Protein AF-A0A7U7SUA3-F1 (afdb_monomer)

Solvent-accessible surface area (backbone atoms only — not comparable to full-atom values): 5894 Å² total; per-residue (Å²): 135,83,80,77,74,80,71,54,69,61,72,66,82,69,54,62,68,58,48,52,51,53,38,63,74,69,46,54,86,80,58,76,22,36,34,30,44,62,42,60,99,83,38,47,64,56,56,53,32,58,78,68,70,55,53,67,49,72,33,22,62,83,43,102,83,47,41,36,70,94,76,48,74,81,62,89,78,54,73,44,77,56,72,68,63,34,65,90,52,51,88,82,108

pLDDT: mean 85.25, std 14.62, range [34.34, 98.25]

InterPro domains:
  IPR002052 DNA methylase, N-6 adenine-specific, conserved site [PS00092] (81-87)

Secondary structure (DSSP, 8-state):
--------TT--PPPHHHHHHHHHHTTGGG-S-EEEET--TT-HHHHHHHHTT--EEEE-TTSTT---TTTPPPPTT--EE-----TTTGGG-

Structure (mmCIF, N/CA/C/O backbone):
data_AF-A0A7U7SUA3-F1
#
_entry.id   AF-A0A7U7SUA3-F1
#
loop_
_atom_site.group_PDB
_atom_site.id
_atom_site.type_symbol
_atom_site.label_atom_id
_atom_site.label_alt_id
_atom_site.label_comp_id
_atom_site.label_asym_id
_atom_site.label_entity_id
_atom_site.label_seq_id
_atom_site.pdbx_PDB_ins_code
_atom_site.Cartn_x
_atom_site.Cartn_y
_atom_site.Cartn_z
_atom_site.occupancy
_atom_site.B_iso_or_equiv
_atom_site.auth_seq_id
_atom_site.auth_comp_id
_atom_site.auth_asym_id
_atom_site.auth_atom_id
_atom_site.pdbx_PDB_model_num
ATOM 1 N N . MET A 1 1 ? 7.667 8.925 -37.193 1.00 34.34 1 MET A N 1
ATOM 2 C CA . MET A 1 1 ? 8.634 8.603 -36.127 1.00 34.34 1 MET A CA 1
ATOM 3 C C . MET A 1 1 ? 7.844 8.455 -34.839 1.00 34.34 1 MET A C 1
ATOM 5 O O . MET A 1 1 ? 7.457 9.462 -34.270 1.00 34.34 1 MET A O 1
ATOM 9 N N . TYR A 1 2 ? 7.477 7.230 -34.461 1.00 40.91 2 TYR A N 1
ATOM 10 C CA . TYR A 1 2 ? 6.854 6.986 -33.160 1.00 40.91 2 TYR A CA 1
ATOM 11 C C . TYR A 1 2 ? 7.981 6.920 -32.136 1.00 40.91 2 TYR A C 1
ATOM 13 O O . TYR A 1 2 ? 8.818 6.021 -32.207 1.00 40.91 2 TYR A O 1
ATOM 21 N N . GLU A 1 3 ? 8.044 7.893 -31.232 1.00 43.81 3 GLU A N 1
ATOM 22 C CA . GLU A 1 3 ? 8.903 7.786 -30.061 1.00 43.81 3 GLU A CA 1
ATOM 23 C C . GLU A 1 3 ? 8.434 6.579 -29.245 1.00 43.81 3 GLU A C 1
ATOM 25 O O . GLU A 1 3 ? 7.351 6.579 -28.658 1.00 43.81 3 GLU A O 1
ATOM 30 N N . LEU A 1 4 ? 9.250 5.526 -29.232 1.00 44.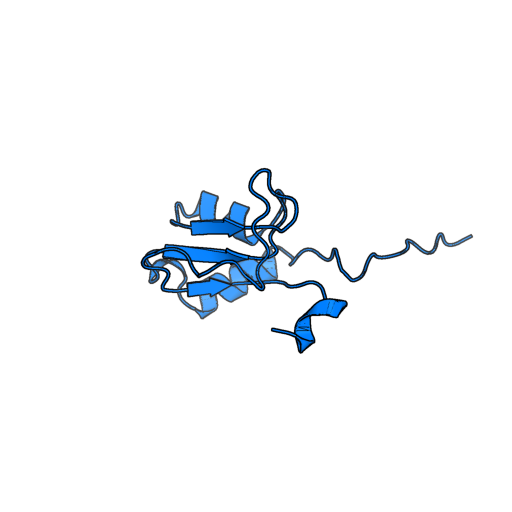19 4 LEU A N 1
ATOM 31 C CA . LEU A 1 4 ? 9.199 4.500 -28.202 1.00 44.19 4 LEU A CA 1
ATOM 32 C C . LEU A 1 4 ? 9.480 5.209 -26.877 1.00 44.19 4 LEU A C 1
ATOM 34 O O . LEU A 1 4 ? 10.638 5.360 -26.485 1.00 44.19 4 LEU A O 1
ATOM 38 N N . ARG A 1 5 ? 8.431 5.676 -26.188 1.00 48.06 5 ARG A N 1
ATOM 39 C CA . ARG A 1 5 ? 8.537 5.970 -24.760 1.00 48.06 5 ARG A CA 1
ATOM 40 C C . ARG A 1 5 ? 9.062 4.686 -24.135 1.00 48.06 5 ARG A C 1
ATOM 42 O O . ARG A 1 5 ? 8.365 3.674 -24.148 1.00 48.06 5 ARG A O 1
ATOM 49 N N . LYS A 1 6 ? 10.309 4.704 -23.661 1.00 45.94 6 LYS A N 1
ATOM 50 C CA . LYS A 1 6 ? 10.808 3.679 -22.748 1.00 45.94 6 LYS A CA 1
ATOM 51 C C . LYS A 1 6 ? 9.903 3.755 -21.526 1.00 45.94 6 LYS A C 1
ATOM 53 O O . LYS A 1 6 ? 10.096 4.610 -20.672 1.00 45.94 6 LYS A O 1
ATOM 58 N N . THR A 1 7 ? 8.853 2.946 -21.503 1.00 59.22 7 THR A N 1
ATOM 59 C CA . THR A 1 7 ? 8.080 2.709 -20.296 1.00 59.22 7 THR A CA 1
ATOM 60 C C . THR A 1 7 ? 9.019 1.986 -19.354 1.00 59.22 7 THR A C 1
ATOM 62 O O . THR A 1 7 ? 9.390 0.836 -19.600 1.00 59.22 7 THR A O 1
ATOM 65 N N . ASP A 1 8 ? 9.477 2.702 -18.333 1.00 70.94 8 ASP A N 1
ATOM 66 C CA . ASP A 1 8 ? 10.145 2.079 -17.208 1.00 70.94 8 ASP A CA 1
ATOM 67 C C . ASP A 1 8 ? 9.132 1.134 -16.561 1.00 70.94 8 ASP A C 1
ATOM 69 O O . ASP A 1 8 ? 8.113 1.563 -16.019 1.00 70.94 8 ASP A O 1
ATOM 73 N N . LYS A 1 9 ? 9.356 -0.169 -16.737 1.00 69.62 9 LYS A N 1
ATOM 74 C CA . LYS A 1 9 ? 8.448 -1.202 -16.235 1.00 69.62 9 LYS A CA 1
ATOM 75 C C . LYS A 1 9 ? 8.418 -1.195 -14.712 1.00 69.62 9 LYS A C 1
ATOM 77 O O . LYS A 1 9 ? 7.420 -1.590 -14.132 1.00 69.62 9 LYS A O 1
ATOM 82 N N . ASP A 1 10 ? 9.464 -0.693 -14.077 1.00 73.12 10 ASP A N 1
ATOM 83 C CA . ASP A 1 10 ? 9.579 -0.682 -12.628 1.00 73.12 10 ASP A CA 1
ATOM 84 C C . ASP A 1 10 ? 8.964 0.581 -12.004 1.00 73.12 10 ASP A C 1
ATOM 86 O O . ASP A 1 10 ? 8.873 0.684 -10.784 1.00 73.12 10 ASP A O 1
ATOM 90 N N . HIS A 1 11 ? 8.450 1.502 -12.833 1.00 73.06 11 HIS A N 1
ATOM 91 C CA . HIS A 1 11 ? 7.772 2.727 -12.412 1.00 73.06 11 HIS A CA 1
ATOM 92 C C . HIS A 1 11 ? 6.391 2.874 -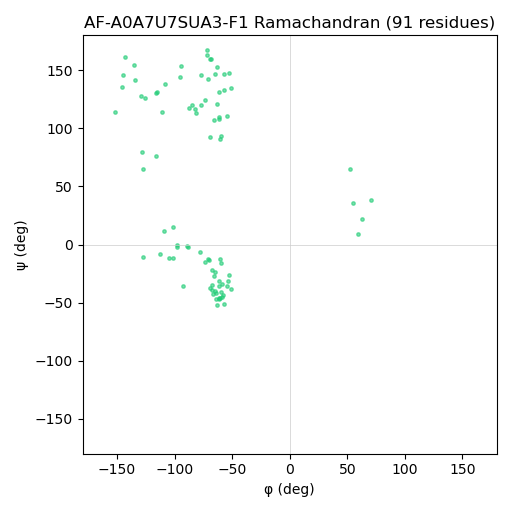13.078 1.00 73.06 11 HIS A C 1
ATOM 94 O O . HIS A 1 11 ? 6.132 3.783 -13.876 1.00 73.06 11 HIS A O 1
ATOM 100 N N . VAL A 1 12 ? 5.483 1.948 -12.753 1.00 80.75 12 VAL A N 1
ATOM 101 C CA . VAL A 1 12 ? 4.099 1.936 -13.252 1.00 80.75 12 VAL A CA 1
ATOM 102 C C . VAL A 1 12 ? 3.134 2.241 -12.112 1.00 80.75 12 VAL A C 1
ATOM 104 O O . VAL A 1 12 ? 2.983 1.442 -11.195 1.00 80.75 12 VAL A O 1
ATOM 107 N N . ALA A 1 13 ? 2.450 3.383 -12.176 1.00 84.69 13 ALA A N 1
ATOM 108 C CA . ALA A 1 13 ? 1.446 3.759 -11.184 1.00 84.69 13 ALA A CA 1
ATOM 109 C C . ALA A 1 13 ? 0.174 2.898 -11.297 1.00 84.69 13 ALA A C 1
ATOM 111 O O . ALA A 1 13 ? -0.298 2.601 -12.397 1.00 84.69 13 ALA A O 1
ATOM 112 N N . THR A 1 14 ? -0.427 2.553 -10.156 1.00 88.94 14 THR A N 1
ATOM 113 C CA . THR A 1 14 ? -1.753 1.921 -10.106 1.00 88.94 14 THR A CA 1
ATOM 114 C C . THR A 1 14 ? -2.831 2.960 -10.436 1.00 88.94 14 THR A C 1
ATOM 116 O O . THR A 1 14 ? -2.873 3.986 -9.760 1.00 88.94 14 THR A O 1
ATOM 119 N N . PRO A 1 15 ? -3.705 2.748 -11.441 1.00 91.62 15 PRO A N 1
ATOM 120 C CA . PRO A 1 15 ? -4.759 3.704 -11.791 1.00 91.62 15 PRO A CA 1
ATOM 121 C C . PRO A 1 15 ? -5.790 3.923 -10.673 1.00 91.62 15 PRO A C 1
ATOM 123 O O . PRO A 1 15 ? -6.075 3.017 -9.894 1.00 91.62 15 PRO A O 1
ATOM 126 N N . ARG A 1 16 ? -6.414 5.111 -10.637 1.00 94.06 16 ARG A N 1
ATOM 127 C CA . ARG A 1 16 ? -7.305 5.536 -9.538 1.00 94.06 16 ARG A CA 1
ATOM 128 C C . ARG A 1 16 ? -8.493 4.598 -9.344 1.00 94.06 16 ARG A C 1
ATOM 130 O O . ARG A 1 16 ? -8.769 4.211 -8.217 1.00 94.06 16 ARG A O 1
ATOM 137 N N . TYR A 1 17 ? -9.144 4.213 -10.439 1.00 96.56 17 TYR A N 1
ATOM 138 C CA . TYR A 1 17 ? -10.297 3.315 -10.393 1.00 96.56 17 TYR A CA 1
ATOM 139 C C . TYR A 1 17 ? -9.928 1.942 -9.808 1.00 96.56 17 TYR A C 1
ATOM 141 O O . TYR A 1 17 ? -10.695 1.393 -9.036 1.00 96.56 17 TYR A O 1
ATOM 149 N N . VAL A 1 18 ? -8.716 1.432 -10.077 1.00 95.75 18 VAL A N 1
ATOM 150 C CA . VAL A 1 18 ? -8.238 0.165 -9.495 1.00 95.75 18 VAL A CA 1
ATOM 151 C C . VAL A 1 18 ? -8.043 0.299 -7.986 1.00 95.75 18 VAL A C 1
ATOM 153 O O . VAL A 1 18 ? -8.419 -0.599 -7.242 1.00 95.75 18 VAL A O 1
ATOM 156 N N . VAL A 1 19 ? -7.473 1.416 -7.521 1.00 95.50 19 VAL A N 1
ATOM 157 C CA . VAL A 1 19 ? -7.320 1.685 -6.080 1.00 95.50 19 VAL A CA 1
ATOM 158 C C . VAL A 1 19 ? -8.684 1.742 -5.391 1.00 95.50 19 VAL A C 1
ATOM 160 O O . VAL A 1 19 ? -8.862 1.134 -4.339 1.00 95.50 19 VAL A O 1
ATOM 163 N N . GLU A 1 20 ? -9.648 2.448 -5.986 1.00 97.06 20 GLU A N 1
ATOM 164 C CA . GLU A 1 20 ? -11.008 2.562 -5.449 1.00 97.06 20 GLU A CA 1
ATOM 165 C C . GLU A 1 20 ? -11.734 1.212 -5.425 1.00 97.06 20 GLU A C 1
ATOM 167 O O . GLU A 1 20 ? -12.344 0.879 -4.407 1.00 97.06 20 GLU A O 1
ATOM 172 N N . ASP A 1 21 ? -11.598 0.407 -6.482 1.00 98.25 21 ASP A N 1
ATOM 173 C CA . ASP A 1 21 ? -12.145 -0.950 -6.543 1.00 98.25 21 ASP A CA 1
ATOM 174 C C . ASP A 1 21 ? -11.532 -1.843 -5.457 1.00 98.25 21 ASP A C 1
ATOM 176 O O . ASP A 1 21 ? -12.264 -2.507 -4.724 1.00 98.25 21 ASP A O 1
ATOM 180 N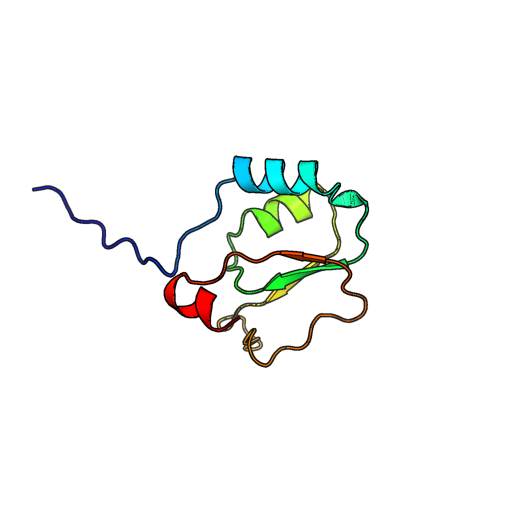 N . ILE A 1 22 ? -10.200 -1.830 -5.294 1.00 97.50 22 ILE A N 1
ATOM 181 C CA . ILE A 1 22 ? -9.515 -2.583 -4.231 1.00 97.50 22 ILE A CA 1
ATOM 182 C C . ILE A 1 22 ? -10.055 -2.165 -2.863 1.00 97.50 22 ILE A C 1
ATOM 184 O O . ILE A 1 22 ? -10.462 -3.029 -2.092 1.00 97.50 22 ILE A O 1
ATOM 188 N N . TYR A 1 23 ? -10.092 -0.861 -2.571 1.00 97.56 23 TYR A N 1
ATOM 189 C CA . TYR A 1 23 ? -10.549 -0.337 -1.280 1.00 97.56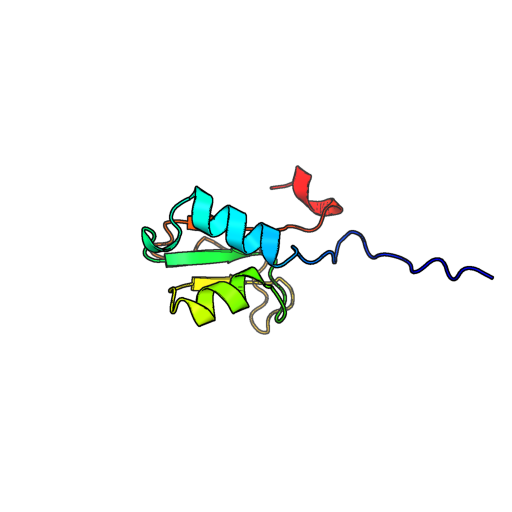 23 TYR A CA 1
ATOM 190 C C . TYR A 1 23 ? -11.993 -0.734 -0.976 1.00 97.56 23 TYR A C 1
ATOM 192 O O . TYR A 1 23 ? -12.300 -1.106 0.156 1.00 97.56 23 TYR A O 1
ATOM 200 N N . SER A 1 24 ? -12.862 -0.692 -1.987 1.00 97.75 24 SER A N 1
ATOM 201 C CA . SER A 1 24 ? -14.253 -1.116 -1.851 1.00 97.75 24 SER A CA 1
ATOM 202 C C . SER A 1 24 ? -14.388 -2.622 -1.627 1.00 97.75 24 SER A C 1
ATOM 204 O O . SER A 1 24 ? -15.258 -3.035 -0.867 1.00 97.75 24 SER A O 1
ATOM 206 N N . LEU A 1 25 ? -13.577 -3.447 -2.297 1.00 98.19 25 LEU A N 1
ATOM 207 C CA . LEU A 1 25 ? -13.663 -4.908 -2.208 1.00 98.19 25 LEU A CA 1
ATOM 208 C C . LEU A 1 25 ? -13.275 -5.441 -0.830 1.00 98.19 25 LEU A C 1
ATOM 210 O O . LEU A 1 25 ? -13.833 -6.443 -0.388 1.00 98.19 25 LEU A O 1
ATOM 214 N N . ILE A 1 26 ? -12.306 -4.797 -0.182 1.00 97.25 26 ILE A N 1
ATOM 215 C CA . ILE A 1 26 ? -11.780 -5.248 1.110 1.00 97.25 26 ILE A CA 1
ATOM 216 C C . ILE A 1 26 ? -12.382 -4.512 2.304 1.00 97.25 26 ILE A C 1
ATOM 218 O O . ILE A 1 26 ? -11.992 -4.810 3.426 1.00 97.25 26 ILE A O 1
ATOM 222 N N . ASP A 1 27 ? -13.289 -3.560 2.071 1.00 97.50 27 ASP A N 1
ATOM 223 C CA . ASP A 1 27 ? -13.797 -2.651 3.102 1.00 97.50 27 ASP A CA 1
ATOM 224 C C . ASP A 1 27 ? -12.648 -1.950 3.850 1.00 97.50 27 ASP A C 1
ATOM 226 O O . ASP A 1 27 ? -12.397 -2.189 5.029 1.00 97.50 27 ASP A O 1
ATOM 230 N N . ILE A 1 28 ? -11.879 -1.120 3.134 1.00 97.69 28 ILE A N 1
ATOM 231 C CA . ILE A 1 28 ? -10.616 -0.540 3.628 1.00 97.69 28 ILE A CA 1
ATOM 232 C C . ILE A 1 28 ? -10.739 0.188 4.980 1.00 97.69 28 ILE A C 1
ATOM 234 O O . ILE A 1 28 ? -9.792 0.192 5.763 1.00 97.69 28 ILE A O 1
ATOM 238 N N . GLU A 1 29 ? -11.894 0.790 5.273 1.00 96.94 29 GLU A N 1
ATOM 239 C CA . GLU A 1 29 ? -12.142 1.539 6.513 1.00 96.94 29 GLU A CA 1
ATOM 240 C C . GLU A 1 29 ? -12.249 0.616 7.742 1.00 96.94 29 GLU A C 1
ATOM 242 O O . GLU A 1 29 ? -12.182 1.090 8.876 1.00 96.94 29 GLU A O 1
ATOM 247 N N . SER A 1 30 ? -12.372 -0.701 7.531 1.00 97.38 30 SER A N 1
ATOM 248 C CA . SER A 1 30 ? -12.372 -1.711 8.595 1.00 97.38 30 SER A CA 1
ATOM 249 C C . SER A 1 30 ? -10.986 -1.954 9.213 1.00 97.38 30 SER A C 1
ATOM 251 O O . SER A 1 30 ? -10.894 -2.525 10.303 1.00 97.38 30 SER A O 1
ATOM 253 N N . PHE A 1 31 ? -9.915 -1.495 8.556 1.00 96.94 31 PHE A N 1
ATOM 254 C CA . PHE A 1 31 ? -8.529 -1.627 9.008 1.00 96.94 31 PHE A CA 1
ATOM 255 C C . PHE A 1 31 ? -8.048 -0.385 9.775 1.00 96.94 31 PHE A C 1
ATOM 257 O O . PHE A 1 31 ? -8.388 0.754 9.458 1.00 96.94 31 PHE A O 1
ATOM 264 N N . ILE A 1 32 ? -7.220 -0.601 10.794 1.00 93.00 32 ILE A N 1
ATOM 265 C CA . ILE A 1 32 ? -6.786 0.405 11.769 1.00 93.00 32 ILE A CA 1
ATOM 266 C C . ILE A 1 32 ? -5.472 1.072 11.350 1.00 93.00 32 ILE A C 1
ATOM 268 O O . ILE A 1 32 ? -5.260 2.253 11.646 1.00 93.00 32 ILE A O 1
ATOM 272 N N . SER A 1 33 ? -4.547 0.337 10.725 1.00 94.25 33 SER A N 1
ATOM 273 C CA . SER A 1 33 ? -3.233 0.866 10.356 1.00 94.25 33 SER A CA 1
ATOM 274 C C . SER A 1 33 ? -2.660 0.170 9.129 1.00 94.25 33 SER A C 1
ATOM 276 O O . SER A 1 33 ? -2.247 -0.987 9.169 1.00 94.25 33 SER A O 1
ATOM 278 N N . LEU A 1 34 ? -2.524 0.937 8.054 1.00 95.75 34 LEU A N 1
ATOM 279 C CA . LEU A 1 34 ? -2.094 0.433 6.758 1.00 95.75 34 LEU A CA 1
ATOM 280 C C . LEU A 1 34 ? -0.580 0.583 6.555 1.00 95.75 34 LEU A C 1
ATOM 282 O O . LEU A 1 34 ? 0.050 1.517 7.067 1.00 95.75 34 LEU A O 1
ATOM 286 N N . TRP A 1 35 ? -0.005 -0.276 5.720 1.00 95.12 35 TRP A N 1
ATOM 287 C CA . TRP A 1 35 ? 1.354 -0.127 5.212 1.00 95.12 35 TRP A CA 1
ATOM 288 C C . TRP A 1 35 ? 1.391 -0.164 3.686 1.00 95.12 35 TRP A C 1
ATOM 290 O O . TRP A 1 35 ? 0.915 -1.103 3.050 1.00 95.12 35 TRP A O 1
ATOM 300 N N . PHE A 1 36 ? 1.988 0.875 3.107 1.00 93.75 36 PHE A N 1
ATOM 301 C CA . PHE A 1 36 ? 2.122 1.090 1.672 1.00 93.75 36 PHE A CA 1
ATOM 302 C C . PHE A 1 36 ? 3.604 1.072 1.262 1.00 93.75 36 PHE A C 1
ATOM 30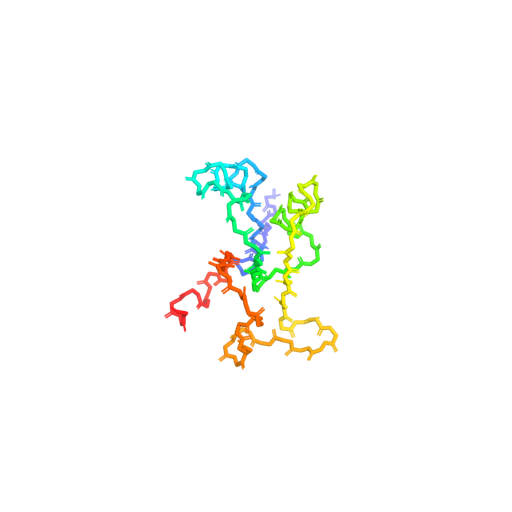4 O O . PHE A 1 36 ? 4.188 2.140 1.036 1.00 93.75 36 PHE A O 1
ATOM 311 N N . PRO A 1 37 ? 4.253 -0.103 1.170 1.00 91.69 37 PRO A N 1
ATOM 312 C CA . PRO A 1 37 ? 5.627 -0.189 0.688 1.00 91.69 37 PRO A CA 1
ATOM 313 C C . PRO A 1 37 ? 5.713 0.058 -0.823 1.00 91.69 37 PRO A C 1
ATOM 315 O O . PRO A 1 37 ? 4.704 0.000 -1.529 1.00 91.69 37 PRO A O 1
ATOM 318 N N . PHE A 1 38 ? 6.925 0.342 -1.312 1.00 87.06 38 PHE A N 1
ATOM 319 C CA . PHE A 1 38 ? 7.229 0.670 -2.717 1.00 87.06 38 PHE A CA 1
ATOM 320 C C . PHE A 1 38 ? 6.504 1.905 -3.266 1.00 87.06 38 PHE A C 1
ATOM 322 O O . PHE A 1 38 ? 6.565 2.183 -4.460 1.00 87.06 38 PHE A O 1
ATOM 329 N N . ASN A 1 39 ? 5.818 2.674 -2.420 1.00 74.12 39 ASN A N 1
ATOM 330 C CA . ASN A 1 39 ? 5.049 3.818 -2.881 1.00 74.12 39 ASN A CA 1
ATOM 331 C C . ASN A 1 39 ? 5.917 5.069 -2.952 1.00 74.12 39 ASN A C 1
ATOM 333 O O . ASN A 1 39 ? 6.396 5.569 -1.935 1.00 74.12 39 ASN A O 1
ATOM 337 N N . HIS A 1 40 ? 6.070 5.595 -4.164 1.00 69.69 40 HIS A N 1
ATOM 338 C CA . HIS A 1 40 ? 6.612 6.926 -4.385 1.00 69.69 40 HIS A CA 1
ATOM 339 C C . HIS A 1 40 ? 5.588 8.007 -3.961 1.00 69.69 40 HIS A C 1
ATOM 341 O O . HIS A 1 40 ? 4.416 7.723 -3.678 1.00 69.69 40 HIS A O 1
ATOM 347 N N . TYR A 1 41 ? 6.035 9.263 -3.863 1.00 57.59 41 TYR A N 1
ATOM 348 C CA . TYR A 1 41 ? 5.268 10.407 -3.351 1.00 57.59 41 TYR A CA 1
ATOM 349 C C . TYR A 1 41 ? 3.889 10.618 -4.007 1.00 57.59 41 TYR A C 1
ATOM 351 O O . TYR A 1 41 ? 2.997 11.139 -3.339 1.00 57.59 41 TYR A O 1
ATOM 359 N N . ASP A 1 42 ? 3.701 10.176 -5.249 1.00 62.84 42 ASP A N 1
ATOM 360 C CA . ASP A 1 42 ? 2.537 10.371 -6.122 1.00 62.84 42 ASP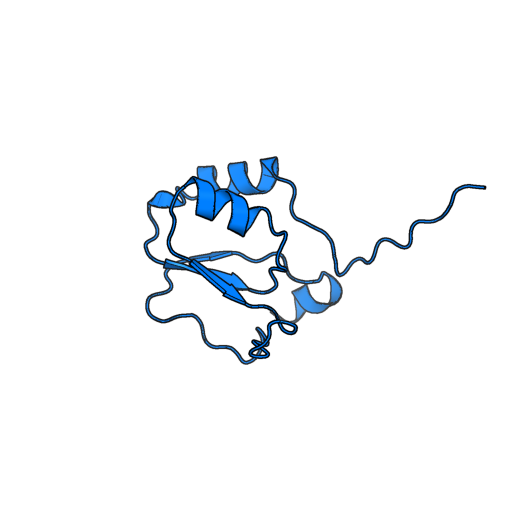 A CA 1
ATOM 361 C C . ASP A 1 42 ? 1.589 9.158 -6.213 1.00 62.84 42 ASP A C 1
ATOM 363 O O . ASP A 1 4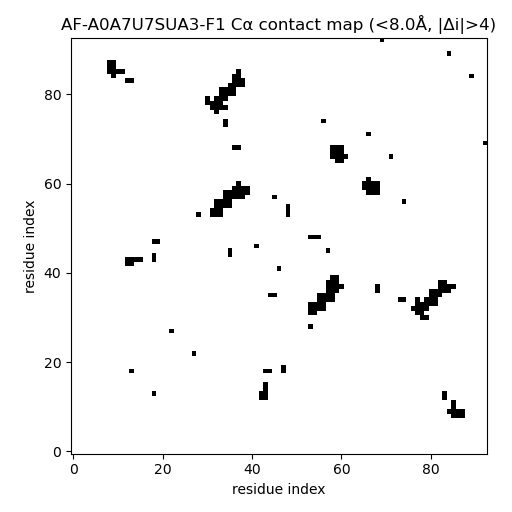2 ? 0.719 9.095 -7.083 1.00 62.84 42 ASP A O 1
ATOM 367 N N . SER A 1 43 ? 1.710 8.196 -5.297 1.00 80.69 43 SER A N 1
ATOM 368 C CA . SER A 1 43 ? 0.811 7.043 -5.265 1.00 80.69 43 SER A CA 1
ATOM 369 C C . SER A 1 43 ? -0.660 7.406 -5.035 1.00 80.69 43 SER A C 1
ATOM 371 O O . SER A 1 43 ? -1.021 8.074 -4.061 1.00 80.69 43 SER A O 1
ATOM 373 N N . LEU A 1 44 ? -1.534 6.841 -5.872 1.00 92.31 44 LEU A N 1
ATOM 374 C CA . LEU A 1 44 ? -2.984 6.940 -5.716 1.00 92.31 44 LEU A CA 1
ATOM 375 C C . LEU A 1 44 ? -3.511 6.190 -4.481 1.00 92.31 44 LEU A C 1
ATOM 377 O O . LEU A 1 44 ? -4.567 6.567 -3.978 1.00 92.31 44 LEU A O 1
ATOM 381 N N . PHE A 1 45 ? -2.772 5.207 -3.944 1.00 93.25 45 PHE A N 1
ATOM 382 C CA . PHE A 1 45 ? -3.105 4.579 -2.657 1.00 93.25 45 PHE A CA 1
ATOM 383 C C . PHE A 1 45 ? -3.018 5.588 -1.509 1.00 93.25 45 PHE A C 1
ATOM 385 O O . PHE A 1 45 ? -3.957 5.708 -0.721 1.00 93.25 45 PHE A O 1
ATOM 392 N N . LYS A 1 46 ? -1.933 6.375 -1.460 1.00 93.00 46 LYS A N 1
ATOM 393 C CA . LYS A 1 46 ? -1.750 7.435 -0.457 1.00 93.00 46 LYS A CA 1
ATOM 394 C C . LYS A 1 46 ? -2.815 8.514 -0.595 1.00 93.00 46 LYS A C 1
ATOM 396 O O . LYS A 1 46 ? -3.515 8.794 0.367 1.00 93.00 46 LYS A O 1
ATOM 401 N N . LEU A 1 47 ? -2.990 9.047 -1.807 1.00 93.38 47 LEU A N 1
ATOM 402 C CA . LEU A 1 47 ? -3.953 10.120 -2.062 1.00 93.38 47 LEU A CA 1
ATOM 403 C C . LEU A 1 47 ? -5.377 9.709 -1.677 1.00 93.38 47 LEU A C 1
ATOM 405 O O . LEU A 1 47 ? -6.086 10.473 -1.028 1.00 93.38 47 LEU A O 1
ATOM 409 N N . ARG A 1 48 ? -5.792 8.483 -2.022 1.00 95.62 48 ARG A N 1
ATOM 410 C CA . ARG A 1 48 ? -7.113 7.989 -1.631 1.00 95.62 48 ARG A CA 1
ATOM 411 C C . ARG A 1 48 ? -7.220 7.748 -0.123 1.00 95.62 48 ARG A C 1
ATOM 413 O O . ARG A 1 48 ? -8.272 8.011 0.448 1.00 95.62 48 ARG A O 1
ATOM 420 N N . ALA A 1 49 ? -6.161 7.259 0.521 1.00 95.00 49 ALA A N 1
ATOM 421 C CA . ALA A 1 49 ? -6.130 7.084 1.971 1.00 95.00 49 ALA A CA 1
ATOM 422 C C . ALA A 1 49 ? -6.208 8.425 2.720 1.00 95.00 49 ALA A C 1
ATOM 424 O O . ALA A 1 49 ? -6.943 8.518 3.700 1.00 95.00 49 ALA A O 1
ATOM 425 N N . ASP A 1 50 ? -5.528 9.464 2.226 1.00 95.12 50 ASP A N 1
ATOM 426 C CA . ASP A 1 50 ? -5.600 10.826 2.764 1.00 95.12 50 ASP A CA 1
ATOM 427 C C . ASP A 1 50 ? -7.032 11.385 2.663 1.00 95.12 50 ASP A C 1
ATOM 429 O O . ASP A 1 50 ? -7.562 11.903 3.643 1.00 95.12 50 ASP A O 1
ATOM 433 N N . GLU A 1 51 ? -7.702 11.228 1.512 1.00 96.62 51 GLU A N 1
ATOM 434 C CA . GLU A 1 51 ? -9.104 11.646 1.317 1.00 96.62 51 GLU A CA 1
ATOM 435 C C . GLU A 1 51 ? -10.082 10.969 2.291 1.00 96.62 51 GLU A C 1
ATOM 437 O O . GLU A 1 51 ? -11.081 11.569 2.690 1.00 96.62 51 GLU A O 1
ATOM 442 N N . LEU A 1 52 ? -9.799 9.718 2.657 1.00 96.62 52 LEU A N 1
ATOM 443 C CA . LEU A 1 52 ? -10.588 8.919 3.595 1.00 96.62 52 LEU A CA 1
ATOM 444 C C . LEU A 1 52 ? -10.136 9.090 5.057 1.00 96.62 52 LEU A C 1
ATOM 446 O O . LEU A 1 52 ? -10.742 8.514 5.954 1.00 96.62 52 LEU A O 1
ATOM 450 N N . ASN A 1 53 ? -9.102 9.897 5.319 1.00 96.81 53 ASN A N 1
ATOM 451 C CA . ASN A 1 53 ? -8.479 10.071 6.637 1.00 96.81 53 ASN A CA 1
ATOM 452 C C . ASN A 1 53 ? -8.006 8.750 7.279 1.00 96.81 53 ASN A C 1
ATOM 454 O O . ASN A 1 53 ? -8.071 8.579 8.499 1.00 96.81 53 ASN A O 1
ATOM 458 N N . LEU A 1 54 ? -7.518 7.812 6.465 1.00 95.69 54 LEU A N 1
ATOM 459 C CA . LEU A 1 54 ? -6.998 6.531 6.939 1.00 95.69 54 LEU A CA 1
ATOM 460 C C . LEU A 1 54 ? -5.602 6.696 7.542 1.00 95.69 54 LEU A C 1
ATOM 462 O O . LEU A 1 54 ? -4.776 7.477 7.068 1.00 95.69 54 LEU A O 1
ATOM 466 N N . LYS A 1 55 ? -5.301 5.900 8.567 1.00 95.56 55 LYS A N 1
ATOM 467 C CA . LYS A 1 55 ? -3.967 5.858 9.164 1.00 95.56 55 LYS A CA 1
ATOM 468 C C . LYS A 1 55 ? -3.080 4.896 8.382 1.00 95.56 55 LYS A C 1
ATOM 470 O O . LYS A 1 55 ? -3.351 3.701 8.336 1.00 95.56 55 LYS A O 1
ATOM 475 N N . TYR A 1 56 ? -1.984 5.397 7.821 1.00 93.62 56 TYR A N 1
ATOM 476 C CA . TYR A 1 56 ? -1.029 4.567 7.092 1.00 93.62 56 TYR A CA 1
ATOM 477 C C . TYR A 1 56 ? 0.422 5.005 7.301 1.00 93.62 56 TYR A C 1
ATOM 479 O O . TYR A 1 56 ? 0.704 6.142 7.683 1.00 93.62 56 TYR A O 1
ATOM 487 N N . LYS A 1 57 ? 1.358 4.099 7.007 1.00 92.06 57 LYS A N 1
ATOM 488 C CA . LYS A 1 57 ? 2.774 4.414 6.776 1.00 92.06 57 LYS A CA 1
ATOM 489 C C . LYS A 1 57 ? 3.119 4.062 5.331 1.00 92.06 57 LYS A C 1
ATOM 491 O O . LYS A 1 57 ? 2.807 2.967 4.880 1.00 92.06 57 LYS A O 1
ATOM 496 N N . ALA A 1 58 ? 3.754 4.974 4.603 1.00 90.75 58 ALA A N 1
ATOM 497 C CA . ALA A 1 58 ? 4.298 4.704 3.273 1.00 90.75 58 ALA A CA 1
ATOM 498 C C . ALA A 1 58 ? 5.826 4.661 3.352 1.00 90.75 58 ALA A C 1
ATOM 500 O O . ALA A 1 58 ? 6.417 5.478 4.057 1.00 90.75 58 ALA A O 1
ATOM 501 N N . THR A 1 59 ? 6.448 3.706 2.664 1.00 89.38 59 THR A N 1
ATOM 502 C CA . THR A 1 59 ? 7.907 3.513 2.676 1.00 89.38 59 THR A CA 1
ATOM 503 C C . THR A 1 59 ? 8.432 3.291 1.265 1.00 89.38 59 THR A C 1
ATOM 505 O O . THR A 1 59 ? 7.803 2.586 0.470 1.00 89.38 59 THR A O 1
ATOM 508 N N . HIS A 1 60 ? 9.599 3.857 0.966 1.00 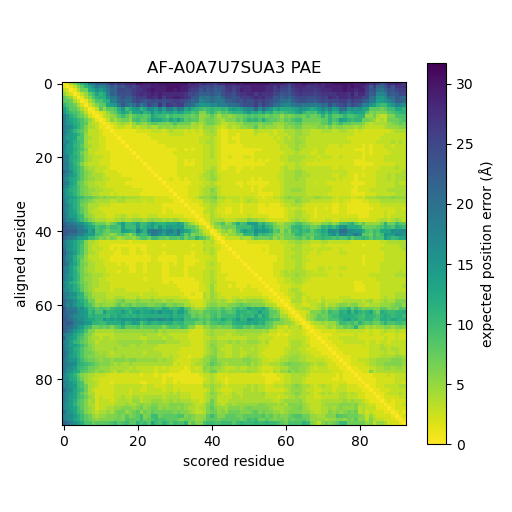84.44 60 HIS A N 1
ATOM 509 C CA . HIS A 1 60 ? 10.279 3.683 -0.314 1.00 84.44 60 HIS A CA 1
ATOM 510 C C . HIS A 1 60 ? 11.793 3.648 -0.104 1.00 84.44 60 HIS A C 1
ATOM 512 O O . HIS A 1 60 ? 12.318 4.427 0.680 1.00 84.44 60 HIS A O 1
ATOM 518 N N . ILE A 1 61 ? 12.528 2.860 -0.892 1.00 79.88 61 ILE A N 1
ATOM 519 C CA . ILE A 1 61 ? 14.002 2.782 -0.800 1.00 79.88 61 ILE A CA 1
ATOM 520 C C . ILE A 1 61 ? 14.719 4.128 -1.052 1.00 79.88 61 ILE A C 1
ATOM 522 O O . ILE A 1 61 ? 15.888 4.290 -0.723 1.00 79.88 61 ILE A O 1
ATOM 526 N N . PHE A 1 62 ? 14.009 5.103 -1.626 1.00 75.19 62 PHE A N 1
ATOM 527 C CA . PHE A 1 62 ? 14.506 6.453 -1.924 1.00 75.19 62 PHE A CA 1
ATOM 528 C C . PHE A 1 62 ? 13.878 7.520 -1.019 1.00 75.19 62 PHE A C 1
ATOM 530 O O . PHE A 1 62 ? 13.985 8.706 -1.319 1.00 75.19 62 PHE A O 1
ATOM 537 N N . ASP A 1 63 ? 13.179 7.122 0.047 1.00 70.06 63 ASP A N 1
ATOM 538 C CA . ASP A 1 63 ? 12.802 8.078 1.083 1.00 70.06 63 ASP A CA 1
ATOM 539 C C . ASP A 1 63 ? 14.042 8.539 1.870 1.00 70.06 63 ASP A C 1
ATOM 541 O O . ASP A 1 63 ? 15.082 7.879 1.862 1.00 70.06 63 ASP A O 1
ATOM 545 N N . ASP A 1 64 ? 13.947 9.689 2.545 1.00 68.00 64 ASP A N 1
ATOM 546 C CA . ASP A 1 64 ? 15.077 10.309 3.262 1.00 68.00 64 ASP A CA 1
ATOM 547 C C . ASP A 1 64 ? 15.662 9.416 4.379 1.00 68.00 64 ASP A C 1
ATOM 549 O O . ASP A 1 64 ? 16.728 9.706 4.922 1.00 68.00 64 ASP A O 1
ATOM 553 N N . VAL A 1 65 ? 14.956 8.339 4.742 1.00 72.81 65 VAL A N 1
ATOM 554 C CA . VAL A 1 65 ? 15.313 7.396 5.808 1.00 72.81 65 VAL A CA 1
ATOM 555 C C . VAL A 1 65 ? 15.852 6.071 5.237 1.00 72.81 65 VAL A C 1
ATOM 557 O O . VAL A 1 65 ? 16.435 5.284 5.978 1.00 72.81 65 VAL A O 1
ATOM 560 N N . GLY A 1 66 ? 15.720 5.838 3.926 1.00 73.19 66 GLY A N 1
ATOM 561 C CA . GLY A 1 66 ? 16.201 4.651 3.223 1.00 73.19 66 GLY A CA 1
ATOM 562 C C . GLY A 1 66 ? 15.419 3.374 3.539 1.00 73.19 66 GLY A C 1
ATOM 563 O O . GLY A 1 66 ? 16.035 2.318 3.676 1.00 73.19 66 GLY A O 1
ATOM 564 N N . ASN A 1 67 ? 14.090 3.440 3.690 1.00 82.31 67 ASN A N 1
ATOM 565 C CA . ASN A 1 67 ? 13.286 2.250 4.001 1.00 82.31 67 ASN A CA 1
ATOM 566 C C . ASN A 1 67 ? 13.241 1.270 2.808 1.00 82.31 67 ASN A C 1
ATOM 568 O O . ASN A 1 67 ? 12.373 1.354 1.934 1.00 82.31 67 ASN A O 1
ATOM 572 N N . ASP A 1 68 ? 14.161 0.308 2.789 1.00 88.31 68 ASP A N 1
ATOM 573 C CA . ASP A 1 68 ? 14.141 -0.834 1.874 1.00 88.31 68 ASP A CA 1
ATOM 574 C C . ASP A 1 68 ? 13.118 -1.876 2.348 1.00 88.31 68 ASP A C 1
ATOM 576 O O . ASP A 1 68 ? 13.254 -2.427 3.441 1.00 88.31 68 ASP A O 1
ATOM 580 N N . PHE A 1 69 ? 12.110 -2.176 1.522 1.00 90.62 69 PHE A N 1
ATOM 581 C CA . PHE A 1 69 ? 11.068 -3.160 1.831 1.00 90.62 69 PHE A CA 1
ATOM 582 C C . PHE A 1 69 ? 11.631 -4.514 2.278 1.00 90.62 69 PHE A C 1
ATOM 584 O O . PHE A 1 69 ? 11.087 -5.115 3.197 1.00 90.62 69 PHE A O 1
ATOM 591 N N . PHE A 1 70 ? 12.732 -4.982 1.680 1.00 89.06 70 PHE A N 1
ATOM 592 C CA . PHE A 1 70 ? 13.274 -6.313 1.972 1.00 89.06 70 PHE A CA 1
ATOM 593 C C . PHE A 1 70 ? 13.901 -6.433 3.368 1.00 89.06 70 PHE A C 1
ATOM 595 O O . PHE A 1 70 ? 14.187 -7.540 3.819 1.00 89.06 70 PHE A O 1
ATOM 602 N N . THR A 1 71 ? 14.141 -5.308 4.044 1.00 91.25 71 THR A N 1
ATOM 603 C CA . THR A 1 71 ? 14.739 -5.267 5.389 1.00 91.25 71 THR A CA 1
ATOM 604 C C . THR A 1 71 ? 13.918 -4.455 6.389 1.00 91.25 71 THR A C 1
ATOM 606 O O . THR A 1 71 ? 14.176 -4.509 7.590 1.00 91.25 71 THR A O 1
ATOM 609 N N . THR A 1 72 ? 12.921 -3.710 5.911 1.00 90.25 72 THR A N 1
ATOM 610 C CA . THR A 1 72 ? 12.030 -2.902 6.738 1.00 90.25 72 THR A CA 1
ATOM 611 C C . THR A 1 72 ? 10.934 -3.785 7.311 1.00 90.25 72 THR A C 1
ATOM 613 O O . THR A 1 72 ? 10.092 -4.300 6.580 1.00 90.25 72 THR A O 1
ATOM 616 N N . GLU A 1 73 ? 10.912 -3.908 8.634 1.00 90.88 73 GLU A N 1
ATOM 617 C CA . GLU A 1 73 ? 9.809 -4.559 9.337 1.00 90.88 73 GLU A CA 1
ATOM 618 C C . GLU A 1 73 ? 8.498 -3.767 9.171 1.00 90.88 73 GLU A C 1
ATOM 620 O O . GLU A 1 73 ? 8.523 -2.524 9.143 1.00 90.88 73 GLU A O 1
ATOM 625 N N . PRO A 1 74 ? 7.338 -4.452 9.116 1.00 91.12 74 PRO A N 1
ATOM 626 C CA . PRO A 1 74 ? 6.044 -3.791 9.089 1.00 91.12 74 PRO A CA 1
ATOM 627 C C . PRO A 1 74 ? 5.880 -2.785 10.244 1.00 91.12 74 PRO A C 1
ATOM 629 O O . PRO A 1 74 ? 6.388 -3.000 11.350 1.00 91.12 74 PRO A O 1
ATOM 632 N N . PRO A 1 75 ? 5.136 -1.683 10.037 1.00 91.06 75 PRO A N 1
ATOM 633 C CA . PRO A 1 75 ? 4.836 -0.735 11.102 1.00 91.06 75 PRO A CA 1
ATOM 634 C C . PRO A 1 75 ? 4.137 -1.425 12.283 1.00 91.06 75 PRO A C 1
ATOM 636 O O . PRO A 1 75 ? 3.335 -2.341 12.102 1.00 91.06 75 PRO A O 1
ATOM 639 N N . LEU A 1 76 ? 4.389 -0.949 13.506 1.00 89.94 76 LEU A N 1
ATOM 640 C CA . LEU A 1 76 ? 3.723 -1.481 14.696 1.00 89.94 76 LEU A CA 1
ATOM 641 C C . LEU A 1 76 ? 2.194 -1.371 14.560 1.00 89.94 76 LEU A C 1
ATOM 643 O O . LEU A 1 76 ? 1.678 -0.297 14.248 1.00 89.94 76 LEU A O 1
ATOM 647 N N . ASN A 1 77 ? 1.487 -2.463 14.867 1.00 90.25 77 ASN A N 1
ATOM 648 C CA . ASN A 1 77 ? 0.031 -2.604 14.733 1.00 90.25 77 ASN A CA 1
ATOM 649 C C . ASN A 1 77 ? -0.495 -2.493 13.291 1.00 90.25 77 ASN A C 1
ATOM 651 O O . ASN A 1 77 ? -1.667 -2.182 13.109 1.00 90.25 77 ASN A O 1
ATOM 655 N N . CYS A 1 78 ? 0.350 -2.730 12.283 1.00 94.38 78 CYS A N 1
ATOM 656 C CA . CYS A 1 78 ? -0.091 -2.859 10.899 1.00 94.38 78 CYS A CA 1
ATOM 657 C C . CYS A 1 78 ? -1.013 -4.074 10.744 1.00 94.38 78 CYS A C 1
ATOM 659 O O . CYS A 1 78 ? -0.595 -5.201 11.012 1.00 94.38 78 CYS A O 1
ATOM 661 N N . ASP A 1 79 ? -2.241 -3.847 10.289 1.00 96.06 79 ASP A N 1
ATOM 662 C CA . ASP A 1 79 ? -3.248 -4.887 10.054 1.00 96.06 79 ASP A CA 1
ATOM 663 C C . ASP A 1 79 ? -3.588 -5.076 8.570 1.00 96.06 79 ASP A C 1
ATOM 665 O O . ASP A 1 79 ? -4.221 -6.070 8.210 1.00 96.06 79 ASP A O 1
ATOM 669 N N . LEU A 1 80 ? -3.082 -4.198 7.696 1.00 96.56 80 LEU A N 1
ATOM 670 C CA . LEU A 1 80 ? -3.141 -4.371 6.249 1.00 96.56 80 LEU A CA 1
ATOM 671 C C . LEU A 1 80 ? -1.903 -3.818 5.539 1.00 96.56 80 LEU A C 1
ATOM 673 O O . LEU A 1 80 ? -1.487 -2.685 5.770 1.00 96.56 80 LEU A O 1
ATOM 677 N N . MET A 1 81 ? -1.373 -4.588 4.590 1.00 95.19 81 MET A N 1
ATOM 678 C CA . MET A 1 81 ? -0.345 -4.138 3.652 1.00 95.19 81 MET A CA 1
ATOM 679 C C . MET A 1 81 ? -0.898 -4.150 2.223 1.00 95.19 81 MET A C 1
ATOM 681 O O . MET A 1 81 ? -1.458 -5.156 1.791 1.00 95.19 81 MET A O 1
ATOM 685 N N . ILE A 1 82 ? -0.702 -3.057 1.479 1.00 93.81 82 ILE A N 1
ATOM 686 C CA . ILE A 1 82 ? -1.034 -2.969 0.049 1.00 93.81 82 ILE A CA 1
ATOM 687 C C . ILE A 1 82 ? 0.178 -2.437 -0.708 1.00 93.81 82 ILE A C 1
ATOM 689 O O . ILE A 1 82 ? 0.717 -1.383 -0.370 1.00 93.81 82 ILE A O 1
ATOM 693 N N . SER A 1 83 ? 0.597 -3.146 -1.753 1.00 90.25 83 SER A N 1
ATOM 694 C CA . SER A 1 83 ? 1.761 -2.781 -2.553 1.00 90.25 83 SER A CA 1
ATOM 695 C C . SER A 1 83 ? 1.496 -2.893 -4.051 1.00 90.25 83 SER A C 1
ATOM 697 O O . SER A 1 83 ? 0.648 -3.659 -4.507 1.00 90.25 83 SER A O 1
ATOM 699 N N . ASN A 1 84 ? 2.260 -2.117 -4.813 1.00 87.75 84 ASN A N 1
ATOM 700 C CA . ASN A 1 84 ? 2.439 -2.282 -6.249 1.00 87.75 84 ASN A CA 1
ATOM 701 C C . ASN A 1 84 ? 3.954 -2.302 -6.505 1.00 87.75 84 ASN A C 1
ATOM 703 O O . ASN A 1 84 ? 4.535 -1.248 -6.771 1.00 87.75 84 ASN A O 1
ATOM 707 N N . PRO A 1 85 ? 4.619 -3.448 -6.273 1.00 88.69 85 PRO A N 1
ATOM 708 C CA . PRO A 1 85 ? 6.069 -3.526 -6.353 1.00 88.69 85 PRO A CA 1
ATOM 709 C C . PRO A 1 85 ? 6.555 -3.365 -7.801 1.00 88.69 85 PRO A C 1
ATOM 711 O O . PRO A 1 85 ? 5.797 -3.637 -8.737 1.00 88.69 85 PRO A O 1
ATOM 714 N N . PRO A 1 86 ? 7.830 -2.993 -8.009 1.00 86.06 86 PRO A N 1
ATOM 715 C CA . PRO A 1 86 ? 8.465 -3.073 -9.320 1.00 86.06 86 PRO A CA 1
ATOM 716 C C . PRO A 1 86 ? 8.277 -4.465 -9.936 1.00 86.06 86 PRO A C 1
ATOM 718 O O . PRO A 1 86 ? 8.485 -5.476 -9.258 1.00 86.06 86 PRO A O 1
ATOM 721 N N . PHE A 1 87 ? 7.914 -4.545 -11.220 1.00 85.50 87 PHE A N 1
ATOM 722 C CA . PHE A 1 87 ? 7.668 -5.842 -11.864 1.00 85.50 87 PHE A CA 1
ATOM 723 C C . PHE A 1 87 ? 8.915 -6.734 -11.873 1.00 85.50 87 PHE A C 1
ATOM 725 O O . PHE A 1 87 ? 8.786 -7.957 -11.811 1.00 85.50 87 PHE A O 1
ATOM 732 N N . SER A 1 88 ? 10.115 -6.150 -11.937 1.00 86.69 88 SER A N 1
ATOM 733 C CA . SER A 1 88 ? 11.375 -6.898 -11.839 1.00 86.69 88 SER A CA 1
ATOM 734 C C . SER A 1 88 ? 11.595 -7.556 -10.470 1.00 86.69 88 SER A C 1
ATOM 736 O O . SER A 1 88 ? 12.228 -8.609 -10.392 1.00 86.69 88 SER A O 1
ATOM 738 N N . GLU A 1 89 ? 11.020 -6.989 -9.410 1.00 85.19 89 GLU A N 1
ATOM 739 C CA . GLU A 1 89 ? 11.214 -7.404 -8.017 1.00 85.19 89 GLU A CA 1
ATOM 740 C C . GLU A 1 89 ? 10.056 -8.251 -7.468 1.00 85.19 89 GLU A C 1
ATOM 742 O O . GLU A 1 89 ? 10.199 -8.890 -6.429 1.00 85.19 89 GLU A O 1
ATOM 747 N N . GLN A 1 90 ? 8.928 -8.330 -8.183 1.00 82.19 90 GLN A N 1
ATOM 748 C CA . GLN A 1 90 ? 7.712 -9.014 -7.730 1.00 82.19 90 GLN A CA 1
ATOM 749 C C . GLN A 1 90 ? 7.936 -10.479 -7.309 1.00 82.19 90 GLN A C 1
ATOM 751 O O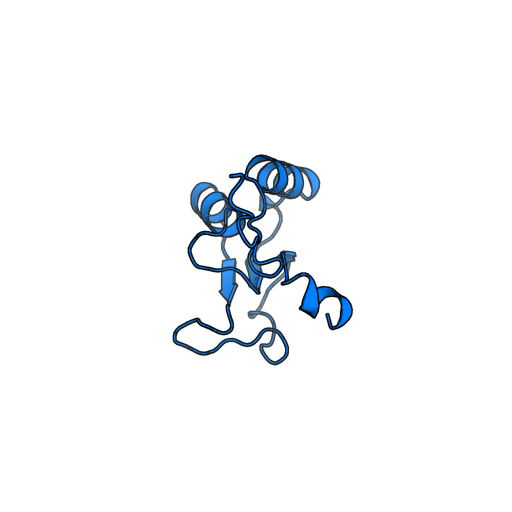 . GLN A 1 90 ? 7.319 -10.939 -6.356 1.00 82.19 90 GLN A O 1
ATOM 756 N N . ASN A 1 91 ? 8.825 -11.216 -7.985 1.00 86.62 91 ASN A N 1
ATOM 757 C CA . ASN A 1 91 ? 9.094 -12.631 -7.677 1.00 86.62 91 ASN A CA 1
ATOM 758 C C . ASN A 1 91 ? 9.992 -12.848 -6.446 1.00 86.62 91 ASN A C 1
ATOM 760 O O . ASN A 1 91 ? 10.252 -13.992 -6.078 1.00 86.62 91 ASN A O 1
ATOM 764 N N . ARG A 1 92 ? 10.536 -11.777 -5.862 1.00 84.81 92 ARG A N 1
ATOM 765 C CA . ARG A 1 92 ? 11.411 -11.830 -4.683 1.00 84.81 92 ARG A CA 1
ATOM 766 C C . ARG A 1 92 ? 10.665 -11.546 -3.374 1.00 84.81 92 ARG A C 1
ATOM 768 O O . ARG A 1 92 ? 11.307 -11.560 -2.326 1.00 84.81 92 ARG A O 1
ATOM 775 N N . ILE A 1 93 ? 9.366 -11.252 -3.455 1.00 78.00 93 ILE A N 1
ATOM 776 C CA . ILE A 1 93 ? 8.487 -10.814 -2.361 1.00 78.00 93 ILE A CA 1
ATOM 777 C C . ILE A 1 93 ? 7.647 -11.984 -1.854 1.00 78.00 93 ILE A C 1
ATOM 779 O O . ILE A 1 93 ? 7.161 -12.768 -2.701 1.00 78.00 93 ILE A O 1
#

Nearest PDB structures (foldseek):
  3ezs-assembly1_B  TM=5.820E-01  e=2.928E-01  Helicobacter pylori 26695
  7f06-assembly2_B  TM=5.179E-01  e=1.932E+00  Streptomyces sp.
  6fsp-assembly1_C  TM=5.663E-01  e=1.806E+00  Thermus thermophilus
  1y0b-assembly2_C  TM=5.731E-01  e=2.530E+00  Bacillus subtilis

Sequence (93 aa):
MYELRKTDKDHVATPRYVVEDIYSLIDIESFISLWFPFNHYDSLFKLRADELNLKYKATHIFDDVGNDFFTTEPPLNCDLMISNPPFSEQNRI

Organism: Listeria monocytogenes (NCBI:txid1639)

Foldseek 3Di:
DDPPPPPQLQDDADDLVNLVVVCVVVVVVVAQEEEEEQDDPPHSNVVVCVVVVHHYDYDYCPPPVRDDPVPHDDDPRHPYYDYDGRPVCVVVD

Radius of gyration: 14.4 Å; Cα contacts (8 Å, |Δi|>4): 112; chains: 1; bounding box: 30×24×51 Å

Mean predicted aligned error: 6.09 Å